Protein AF-A0A6P8ANG7-F1 (afdb_monomer_lite)

InterPro domains:
  IPR023296 Glycosyl hydrolase, five-bladed beta-propeller domain superfamily [SSF75005] (37-159)

Secondary structure (DSSP, 8-state):
-----PPP-------------------PPPPTTPPP------SS-TTT-S--SSS-EEEEEEE-HHHH-SS-SSS-EEEEEETTTTEEEESSSS--SB-S--TTT---S--EEEEEEEETTTTEEEEEEESSTTEEEEEEESSSSS-EEEEEEEEGGGG-TT----TT------SS--

Organism: Pyricularia grisea (NCBI:txid148305)

Sequence (178 aa):
MKIASTLFQPVRRLAVGLLVISNVKAQQSSPARWPSFSDQGIIIDKETATWNPTNEFIFPSIFHAGQHLTDPLGEWYLYYSLRTNAQVASSTPATPIVRNDWVPHYNVSHVSSPDAIWNSEAGAVFLYFHGENSHARLASSPDALAFEYGGKAVDNAMGGANVTETSYARVFPHPERG

Structure (mmCIF, N/CA/C/O backbone):
data_AF-A0A6P8ANG7-F1
#
_entry.id   AF-A0A6P8ANG7-F1
#
loop_
_atom_site.group_PDB
_atom_site.id
_atom_site.type_symbol
_atom_site.label_atom_id
_atom_site.label_alt_id
_atom_site.label_comp_id
_atom_site.label_asym_id
_atom_site.label_entity_id
_atom_site.label_seq_id
_atom_site.pdbx_PDB_ins_code
_atom_site.Cartn_x
_atom_site.Cartn_y
_atom_site.Cartn_z
_atom_site.occupancy
_atom_site.B_iso_or_equiv
_atom_site.auth_seq_id
_atom_site.auth_comp_id
_atom_site.auth_asym_id
_atom_site.auth_atom_id
_atom_site.pdbx_PDB_model_num
ATOM 1 N N . MET A 1 1 ? 1.201 87.563 -31.226 1.00 42.53 1 MET A N 1
ATOM 2 C CA . MET A 1 1 ? 0.580 88.457 -30.226 1.00 42.53 1 MET A CA 1
ATOM 3 C C . MET A 1 1 ? -0.922 88.536 -30.474 1.00 42.53 1 MET A C 1
ATOM 5 O O . MET A 1 1 ? -1.357 89.293 -31.327 1.00 42.53 1 MET A O 1
ATOM 9 N N . LYS A 1 2 ? -1.704 87.716 -29.768 1.00 37.38 2 LYS A N 1
ATOM 10 C CA . LYS A 1 2 ? -3.068 88.028 -29.318 1.00 37.38 2 LYS A CA 1
ATOM 11 C C . LYS A 1 2 ? -3.451 86.986 -28.273 1.00 37.38 2 LYS A C 1
ATOM 13 O O . LYS A 1 2 ? -3.163 85.806 -28.426 1.00 37.38 2 LYS A O 1
ATOM 18 N N . ILE A 1 3 ? -3.965 87.502 -27.173 1.00 32.84 3 ILE A N 1
ATOM 19 C CA . ILE A 1 3 ? -4.079 86.883 -25.861 1.00 32.84 3 ILE A CA 1
ATOM 20 C C . ILE A 1 3 ? -5.572 86.706 -25.577 1.00 32.84 3 ILE A C 1
ATOM 22 O O . ILE A 1 3 ? -6.346 87.588 -25.938 1.00 32.84 3 ILE A O 1
ATOM 26 N N . ALA A 1 4 ? -5.896 85.624 -24.866 1.00 38.03 4 ALA A N 1
ATOM 27 C CA . ALA A 1 4 ? -7.049 85.435 -23.981 1.00 38.03 4 ALA A CA 1
ATOM 28 C C . ALA A 1 4 ? -8.473 85.448 -24.584 1.00 38.03 4 ALA A C 1
ATOM 30 O O . ALA A 1 4 ? -8.934 86.416 -25.175 1.00 38.03 4 ALA A O 1
ATOM 31 N N . SER A 1 5 ? -9.274 84.433 -24.258 1.00 39.44 5 SER A N 1
ATOM 32 C CA . SER A 1 5 ? -10.173 84.526 -23.096 1.00 39.44 5 SER A CA 1
ATOM 33 C C . SER A 1 5 ? -11.001 83.251 -22.913 1.00 39.44 5 SER A C 1
ATOM 35 O O . SER A 1 5 ? -11.212 82.453 -23.822 1.00 39.44 5 SER A O 1
ATOM 37 N N . THR A 1 6 ? -11.362 83.054 -21.657 1.00 40.22 6 THR A N 1
ATOM 38 C CA . THR A 1 6 ? -11.851 81.866 -20.966 1.00 40.22 6 THR A CA 1
ATOM 39 C C . THR A 1 6 ? -13.340 81.609 -21.223 1.00 40.22 6 THR A C 1
ATOM 41 O O . THR A 1 6 ? -14.157 82.512 -21.075 1.00 40.22 6 THR A O 1
ATOM 44 N N . LEU A 1 7 ? -13.709 80.359 -21.521 1.00 41.44 7 LEU A N 1
ATOM 45 C CA . LEU A 1 7 ? -15.094 79.874 -21.531 1.00 41.44 7 LEU A CA 1
ATOM 46 C C . LEU A 1 7 ? -15.391 79.140 -20.214 1.00 41.44 7 LEU A C 1
ATOM 48 O O . LEU A 1 7 ? -14.780 78.117 -19.914 1.00 41.44 7 LEU A O 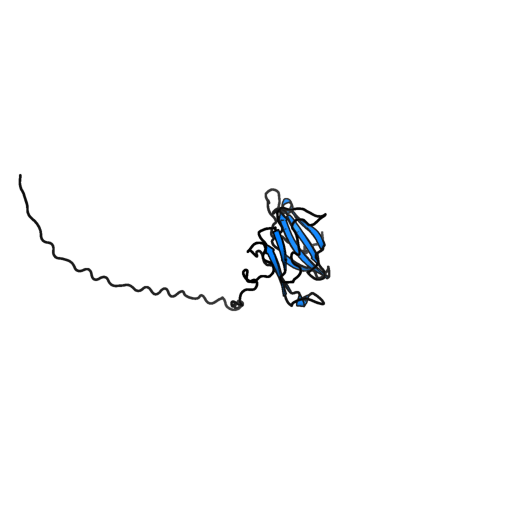1
ATOM 52 N N . PHE A 1 8 ? -16.342 79.665 -19.439 1.00 39.50 8 PHE A N 1
ATOM 53 C CA . PHE A 1 8 ? -16.980 78.960 -18.324 1.00 39.50 8 PHE A CA 1
ATOM 54 C C . PHE A 1 8 ? -17.836 77.804 -18.872 1.00 39.50 8 PHE A C 1
ATOM 56 O O . PHE A 1 8 ? -18.690 78.027 -19.728 1.00 39.50 8 PHE A O 1
ATOM 63 N N . GLN A 1 9 ? -17.649 76.584 -18.359 1.00 38.19 9 GLN A N 1
ATOM 64 C CA . GLN A 1 9 ? -18.569 75.462 -18.586 1.00 38.19 9 GLN A CA 1
ATOM 65 C C . GLN A 1 9 ? -19.395 75.164 -17.324 1.00 38.19 9 GLN A C 1
ATOM 67 O O . GLN A 1 9 ? -18.859 75.246 -16.217 1.00 38.19 9 GLN A O 1
ATOM 72 N N . PRO A 1 10 ? -20.683 74.789 -17.453 1.00 43.09 10 PRO A N 1
ATOM 73 C CA . PRO A 1 10 ? -21.505 74.397 -16.316 1.00 43.09 10 PRO A CA 1
ATOM 74 C C . PRO A 1 10 ? -21.199 72.956 -15.880 1.00 43.09 10 PRO A C 1
ATOM 76 O O . PRO A 1 10 ? -21.042 72.049 -16.697 1.00 43.09 10 PRO A O 1
ATOM 79 N N . VAL A 1 11 ? -21.149 72.739 -14.566 1.00 45.56 11 VAL A N 1
ATOM 80 C CA . VAL A 1 11 ? -20.903 71.434 -13.939 1.00 45.56 11 VAL A CA 1
ATOM 81 C C . VAL A 1 11 ? -22.105 70.507 -14.171 1.00 45.56 11 VAL A C 1
ATOM 83 O O . VAL A 1 11 ? -23.183 70.729 -13.621 1.00 45.56 11 VAL A O 1
ATOM 86 N N . ARG A 1 12 ? -21.929 69.435 -14.955 1.00 45.50 12 ARG A N 1
ATOM 87 C CA . ARG A 1 12 ? -22.877 68.308 -15.005 1.00 45.50 12 ARG A CA 1
ATOM 88 C C . ARG A 1 12 ? -22.674 67.430 -13.769 1.00 45.50 12 ARG A C 1
ATOM 90 O O . ARG A 1 12 ? -21.626 66.812 -13.615 1.00 45.50 12 ARG A O 1
ATOM 97 N N . ARG A 1 13 ? -23.682 67.349 -12.898 1.00 45.22 13 ARG A N 1
ATOM 98 C CA . ARG A 1 13 ? -23.720 66.360 -11.810 1.00 45.22 13 ARG A CA 1
ATOM 99 C C . ARG A 1 13 ? -24.029 64.981 -12.399 1.00 45.22 13 ARG A C 1
ATOM 101 O O . ARG A 1 13 ? -25.095 64.788 -12.975 1.00 45.22 13 ARG A O 1
ATOM 108 N N . LEU A 1 14 ? -23.096 64.042 -12.257 1.00 47.47 14 LEU A N 1
ATOM 109 C CA . LEU A 1 14 ? -23.302 62.625 -12.558 1.00 47.47 14 LEU A CA 1
ATOM 110 C C . LEU A 1 14 ? -23.969 61.966 -11.340 1.00 47.47 14 LEU A C 1
ATOM 112 O O . LEU A 1 14 ? -23.401 61.977 -10.250 1.00 47.47 14 LEU A O 1
ATOM 116 N N . ALA A 1 15 ? -25.166 61.407 -11.507 1.00 50.59 15 ALA A N 1
ATOM 117 C CA . ALA A 1 15 ? -25.753 60.514 -10.513 1.00 50.59 15 ALA A CA 1
ATOM 118 C C . ALA A 1 15 ? -25.172 59.111 -10.730 1.00 50.59 15 ALA A C 1
ATOM 120 O O . ALA A 1 15 ? -25.404 58.496 -1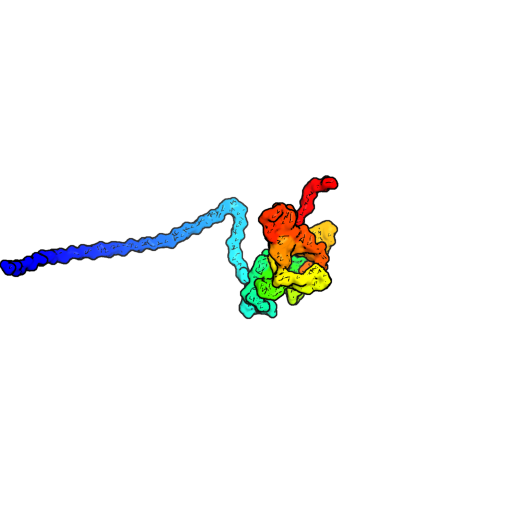1.769 1.00 50.59 15 ALA A O 1
ATOM 121 N N . VAL A 1 16 ? -24.390 58.618 -9.769 1.00 51.72 16 VAL A N 1
ATOM 122 C CA . VAL A 1 16 ? -23.909 57.232 -9.758 1.00 51.72 16 VAL A CA 1
ATOM 123 C C . VAL A 1 16 ? -24.984 56.378 -9.090 1.00 51.72 16 VAL A C 1
ATOM 125 O O . VAL A 1 16 ? -25.193 56.472 -7.884 1.00 51.72 16 VAL A O 1
ATOM 128 N N . GLY A 1 17 ? -25.696 55.574 -9.879 1.00 50.53 17 GLY A N 1
ATOM 129 C CA . GLY A 1 17 ? -26.550 54.509 -9.358 1.00 50.53 17 GLY A CA 1
ATOM 130 C C . GLY A 1 17 ? -25.689 53.315 -8.952 1.00 50.53 17 GLY A C 1
ATOM 131 O O . GLY A 1 17 ? -24.973 52.762 -9.784 1.00 50.53 17 GLY A O 1
ATOM 132 N N . LEU A 1 18 ? -25.737 52.933 -7.676 1.00 53.62 18 LEU A N 1
ATOM 133 C CA . LEU A 1 18 ? -25.050 51.754 -7.156 1.00 53.62 18 LEU A CA 1
ATOM 134 C C . LEU A 1 18 ? -25.838 50.495 -7.554 1.00 53.62 18 LEU A C 1
ATOM 136 O O . LEU A 1 18 ? -26.927 50.252 -7.038 1.00 53.62 18 LEU A O 1
ATOM 140 N N . LEU A 1 19 ? -25.298 49.702 -8.481 1.00 51.84 19 LEU A N 1
ATOM 141 C CA . LEU A 1 19 ? -25.834 48.386 -8.828 1.00 51.84 19 LEU A CA 1
ATOM 142 C C . LEU A 1 19 ? -25.311 47.358 -7.814 1.00 51.84 19 LEU A C 1
ATOM 144 O O . LEU A 1 19 ? -24.132 47.008 -7.833 1.00 51.84 19 LEU A O 1
ATOM 148 N N . VAL A 1 20 ? -26.179 46.875 -6.925 1.00 57.34 20 VAL A N 1
ATOM 149 C CA . VAL A 1 20 ? -25.865 45.752 -6.032 1.00 57.34 20 VAL A CA 1
ATOM 150 C C . VAL A 1 20 ? -26.173 44.458 -6.780 1.00 57.34 20 VAL A C 1
ATOM 152 O O . VAL A 1 20 ? -27.334 44.109 -6.973 1.00 57.34 20 VAL A O 1
ATOM 155 N N . ILE A 1 21 ? -25.132 43.758 -7.224 1.00 59.78 21 ILE A N 1
ATOM 156 C CA . ILE A 1 21 ? -25.255 42.433 -7.839 1.00 59.78 21 ILE A CA 1
ATOM 157 C C . ILE A 1 21 ? -25.129 41.400 -6.715 1.00 59.78 21 ILE A C 1
ATOM 159 O O . ILE A 1 21 ? -24.042 41.183 -6.180 1.00 59.78 21 ILE A O 1
ATOM 163 N N . SER A 1 22 ? -26.237 40.778 -6.319 1.00 60.97 22 SER A N 1
ATOM 164 C CA . SER A 1 22 ? -26.224 39.645 -5.395 1.00 60.97 22 SER A CA 1
ATOM 165 C C . SER A 1 22 ? -25.806 38.375 -6.143 1.00 60.97 22 SER A C 1
ATOM 167 O O . SER A 1 22 ? -26.545 37.839 -6.964 1.00 60.97 22 SER A O 1
ATOM 169 N N . ASN A 1 23 ? -24.605 37.872 -5.849 1.00 57.81 23 ASN A N 1
ATOM 170 C CA . ASN A 1 23 ? -24.134 36.574 -6.336 1.00 57.81 23 ASN A CA 1
ATOM 171 C C . ASN A 1 23 ? -24.842 35.436 -5.584 1.00 57.81 23 ASN A C 1
ATOM 173 O O . ASN A 1 23 ? -24.304 34.886 -4.623 1.00 57.81 23 ASN A O 1
ATOM 177 N N . VAL A 1 24 ? -26.049 35.067 -6.012 1.00 58.44 24 VAL A N 1
ATOM 178 C CA . VAL A 1 24 ? -26.689 33.826 -5.557 1.00 58.44 24 VAL A CA 1
ATOM 179 C C . VAL A 1 24 ? -26.073 32.672 -6.348 1.00 58.44 24 VAL A C 1
ATOM 181 O O . VAL A 1 24 ? -26.375 32.487 -7.526 1.00 58.44 24 VAL A O 1
ATOM 184 N N . LYS A 1 25 ? -25.179 31.895 -5.724 1.00 60.78 25 LYS A N 1
ATOM 185 C CA . LYS A 1 25 ? -24.739 30.618 -6.301 1.00 60.78 25 LYS A CA 1
ATOM 186 C C . LYS A 1 25 ? -25.930 29.661 -6.292 1.00 60.78 25 LYS A C 1
ATOM 188 O O . LYS A 1 25 ? -26.404 29.279 -5.226 1.00 60.78 25 LYS A O 1
ATOM 193 N N . ALA A 1 26 ? -26.417 29.282 -7.469 1.00 61.69 26 ALA A N 1
ATOM 194 C CA . ALA A 1 26 ? -27.393 28.211 -7.591 1.00 61.69 26 ALA A CA 1
ATOM 195 C C . ALA A 1 26 ? -26.728 26.888 -7.177 1.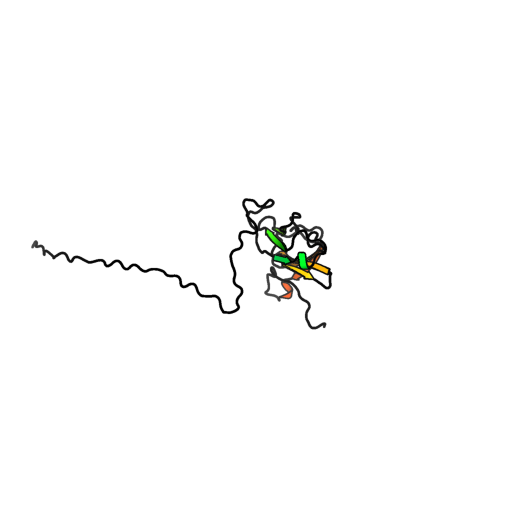00 61.69 26 ALA A C 1
ATOM 197 O O . ALA A 1 26 ? -25.799 26.421 -7.836 1.00 61.69 26 ALA A O 1
ATOM 198 N N . GLN A 1 27 ? -27.189 26.298 -6.075 1.00 62.78 27 GLN A N 1
ATOM 199 C CA . GLN A 1 27 ? -26.823 24.940 -5.686 1.00 62.78 27 GLN A CA 1
ATOM 200 C C . GLN A 1 27 ? -27.510 23.987 -6.673 1.00 62.78 27 GLN A C 1
ATOM 202 O O . GLN A 1 27 ? -28.729 23.821 -6.625 1.00 62.78 27 GLN A O 1
ATOM 207 N N . GLN A 1 28 ? -26.762 23.398 -7.609 1.00 69.88 28 GLN A N 1
ATOM 208 C CA . GLN A 1 28 ? -27.312 22.331 -8.446 1.00 69.88 28 GLN A CA 1
ATOM 209 C C . GLN A 1 28 ? -27.662 21.138 -7.554 1.00 69.88 28 GLN A C 1
ATOM 211 O O . GLN A 1 28 ? -26.821 20.640 -6.807 1.00 69.88 28 GLN A O 1
ATOM 216 N N . SER A 1 29 ? -28.911 20.685 -7.626 1.00 73.06 29 SER A N 1
ATOM 217 C CA . SER A 1 29 ? -29.331 19.434 -7.003 1.00 73.06 29 SER A CA 1
ATOM 218 C C . SER A 1 29 ? -28.612 18.266 -7.674 1.00 73.06 29 SER A C 1
ATOM 220 O O . SER A 1 29 ? -28.602 18.186 -8.907 1.00 73.06 29 SER A O 1
ATOM 222 N N . SER A 1 30 ? -28.056 17.347 -6.883 1.00 78.50 30 SER A N 1
ATOM 223 C CA . SER A 1 30 ? -27.512 16.095 -7.412 1.00 78.50 30 SER A CA 1
ATOM 224 C C . SER A 1 30 ? -28.571 15.346 -8.238 1.00 78.50 30 SER A C 1
ATOM 226 O O . SER A 1 30 ? -29.765 15.441 -7.929 1.00 78.50 30 SER A O 1
ATOM 228 N N . PRO A 1 31 ? -28.175 14.602 -9.287 1.00 85.44 31 PRO A N 1
ATOM 229 C CA . PRO A 1 31 ? -29.120 13.828 -10.080 1.00 85.44 31 PRO A CA 1
ATOM 230 C C . PRO A 1 31 ? -29.914 12.841 -9.213 1.00 85.44 31 PRO A C 1
ATOM 232 O O . PRO A 1 31 ? -29.413 12.313 -8.219 1.00 85.44 31 PRO A O 1
ATOM 235 N N . ALA A 1 32 ? -31.160 12.561 -9.603 1.00 83.62 32 ALA A N 1
ATOM 236 C CA . ALA A 1 32 ? -31.995 11.602 -8.887 1.00 83.62 32 ALA A CA 1
ATOM 237 C C . ALA A 1 32 ? -31.288 10.234 -8.777 1.00 83.62 32 ALA A C 1
ATOM 239 O O . ALA A 1 32 ? -30.741 9.736 -9.760 1.00 83.62 32 ALA A O 1
ATOM 240 N N . ARG A 1 33 ? -31.354 9.614 -7.588 1.00 85.62 33 ARG A N 1
ATOM 241 C CA . ARG A 1 33 ? -30.713 8.328 -7.221 1.00 85.62 33 ARG A CA 1
ATOM 242 C C . ARG A 1 33 ? -29.193 8.357 -7.042 1.00 85.62 33 ARG A C 1
ATOM 244 O O . ARG A 1 33 ? -28.605 7.297 -6.845 1.00 85.62 33 ARG A O 1
ATOM 251 N N . TRP A 1 34 ? -28.552 9.521 -7.088 1.00 87.81 34 TRP A N 1
ATOM 252 C CA . TRP A 1 34 ? -27.165 9.610 -6.640 1.00 87.81 34 TRP A CA 1
ATOM 253 C C . TRP A 1 34 ? -27.097 9.501 -5.113 1.00 87.81 34 TRP A C 1
ATOM 255 O O . TRP A 1 34 ? -28.006 9.990 -4.435 1.00 87.81 34 TRP A O 1
ATOM 265 N N . PRO A 1 35 ? -26.047 8.871 -4.562 1.00 87.75 35 PRO A N 1
ATOM 266 C CA . PRO A 1 35 ? -25.819 8.891 -3.128 1.00 87.75 35 PRO A CA 1
ATOM 267 C C . PRO A 1 35 ? -25.657 10.335 -2.643 1.00 87.75 35 PRO A C 1
ATOM 269 O O . PRO A 1 35 ? -25.003 11.162 -3.284 1.00 87.75 35 PRO A O 1
ATOM 272 N N . SER A 1 36 ? -26.279 10.634 -1.506 1.00 85.88 36 SER A N 1
ATOM 273 C CA . SER A 1 36 ? -26.065 11.891 -0.798 1.00 85.88 36 SER A CA 1
ATOM 274 C C . SER A 1 36 ? -24.776 11.785 0.001 1.00 85.88 36 SER A C 1
ATOM 276 O O . SER A 1 36 ? -24.612 10.856 0.788 1.00 85.88 36 SER A O 1
ATOM 278 N N . PHE A 1 37 ? -23.882 12.749 -0.184 1.00 87.50 37 PHE A N 1
ATOM 279 C CA . PHE A 1 37 ? -22.651 12.852 0.587 1.00 87.50 37 PHE A CA 1
ATOM 280 C C . PHE A 1 37 ? -22.770 13.995 1.587 1.00 87.50 37 PHE A C 1
ATOM 282 O O . PHE A 1 37 ? -23.274 15.072 1.264 1.00 87.50 37 PHE A O 1
ATOM 289 N N . SER A 1 38 ? -22.267 13.762 2.790 1.00 88.81 38 SER A N 1
ATOM 290 C CA . SER A 1 38 ? -22.073 14.778 3.816 1.00 88.81 38 SER A CA 1
ATOM 291 C C . SER A 1 38 ? -20.659 14.663 4.352 1.00 88.81 38 SER A C 1
ATOM 293 O O . SER A 1 38 ? -20.121 13.560 4.441 1.00 88.81 38 SER A O 1
ATOM 295 N N . ASP A 1 39 ? -20.066 15.793 4.726 1.00 92.19 39 ASP A N 1
ATOM 296 C CA . ASP A 1 39 ? -18.805 15.779 5.457 1.00 92.19 39 ASP A CA 1
ATOM 297 C C . ASP A 1 39 ? -18.988 15.012 6.774 1.00 92.19 39 ASP A C 1
ATOM 299 O O . ASP A 1 39 ? -19.994 15.186 7.465 1.00 92.19 39 ASP A O 1
ATOM 303 N N . GLN A 1 40 ? -18.062 14.105 7.071 1.00 92.56 40 GLN A N 1
ATOM 304 C CA . GLN A 1 40 ? -18.046 13.308 8.302 1.00 92.56 40 GLN A CA 1
ATOM 305 C C . GLN A 1 40 ? -16.859 13.674 9.202 1.00 92.56 40 GLN A C 1
ATOM 307 O O . GLN A 1 40 ? -16.749 13.142 10.304 1.00 92.56 40 GLN A O 1
ATOM 312 N N . GLY A 1 41 ? -16.000 14.599 8.764 1.00 91.31 41 GLY A N 1
ATOM 313 C CA . GLY A 1 41 ? -14.832 15.050 9.506 1.00 91.31 41 GLY A CA 1
ATOM 314 C C . GLY A 1 41 ? -13.509 14.483 8.993 1.00 91.31 41 GLY A C 1
ATOM 315 O O . GLY A 1 41 ? -13.410 13.861 7.935 1.00 91.31 41 GLY A O 1
ATOM 316 N N . ILE A 1 42 ? -12.458 14.753 9.765 1.00 89.06 42 ILE A N 1
ATOM 317 C CA . ILE A 1 42 ? -11.067 14.464 9.412 1.00 89.06 42 ILE A CA 1
ATOM 318 C C . ILE A 1 42 ? -10.688 13.071 9.923 1.00 89.06 42 ILE A C 1
ATOM 320 O O . ILE A 1 42 ? -10.782 12.805 11.117 1.00 89.06 42 ILE A O 1
ATOM 324 N N . ILE A 1 43 ? -10.219 12.197 9.026 1.00 85.56 43 ILE A N 1
ATOM 325 C CA . ILE A 1 43 ? -9.763 10.842 9.389 1.00 85.56 43 ILE A CA 1
ATOM 326 C C . ILE A 1 43 ? -8.343 10.866 9.973 1.00 85.56 43 ILE A C 1
ATOM 328 O O . ILE A 1 43 ? -8.050 10.141 10.918 1.00 85.56 43 ILE A O 1
ATOM 332 N N . ILE A 1 44 ? -7.460 11.701 9.417 1.00 86.50 44 ILE A N 1
ATOM 333 C CA . ILE A 1 44 ? -6.090 11.890 9.905 1.00 86.50 44 ILE A CA 1
ATOM 334 C C . ILE A 1 44 ? -5.862 13.380 10.128 1.00 86.50 44 ILE A C 1
ATOM 336 O O . ILE A 1 44 ? -5.730 14.148 9.173 1.00 86.50 44 ILE A O 1
ATOM 340 N N . ASP A 1 45 ? -5.806 13.777 11.393 1.00 89.25 45 ASP A N 1
ATOM 341 C CA . ASP A 1 45 ? -5.358 15.105 11.783 1.00 89.25 45 ASP A CA 1
ATOM 342 C C . ASP A 1 45 ? -3.827 15.112 11.884 1.00 89.25 45 ASP A C 1
ATOM 344 O O . ASP A 1 45 ? -3.226 14.378 12.667 1.00 89.25 45 ASP A O 1
ATOM 348 N N . LYS A 1 46 ? -3.182 15.941 11.060 1.00 88.19 46 LYS A N 1
ATOM 349 C CA . LYS A 1 46 ? -1.720 16.008 10.960 1.00 88.19 46 LYS A CA 1
ATOM 350 C C . LYS A 1 46 ? -1.059 16.526 12.236 1.00 88.19 46 LYS A C 1
ATOM 352 O O . LYS A 1 46 ? 0.099 16.187 12.474 1.00 88.19 46 LYS A O 1
ATOM 357 N N . GLU A 1 47 ? -1.761 17.352 13.012 1.00 88.88 47 GLU A N 1
ATOM 358 C CA . GLU A 1 47 ? -1.223 17.966 14.231 1.00 88.88 47 GLU A CA 1
ATOM 359 C C . GLU A 1 47 ? -1.202 16.980 15.401 1.00 88.88 47 GLU A C 1
ATOM 361 O O . GLU A 1 47 ? -0.338 17.065 16.273 1.00 88.88 47 GLU A O 1
ATOM 366 N N . THR A 1 48 ? -2.132 16.023 15.400 1.00 88.69 48 THR A N 1
ATOM 367 C CA . THR A 1 48 ? -2.330 15.064 16.495 1.00 88.69 48 THR A CA 1
ATOM 368 C C . THR A 1 48 ? -1.984 13.621 16.120 1.00 88.69 48 THR A C 1
ATOM 370 O O . THR A 1 48 ? -1.965 12.750 16.992 1.00 88.69 48 THR A O 1
ATOM 373 N N . ALA A 1 49 ? -1.661 13.349 14.851 1.00 85.75 49 ALA A N 1
ATOM 374 C CA . ALA A 1 49 ? -1.232 12.035 14.388 1.00 85.75 49 ALA A CA 1
ATOM 375 C C . ALA A 1 49 ? 0.007 11.542 15.154 1.00 85.75 49 ALA A C 1
ATOM 377 O O . ALA A 1 49 ? 1.068 12.165 15.138 1.00 85.75 49 ALA A O 1
ATOM 378 N N . THR A 1 50 ? -0.114 10.364 15.770 1.00 82.19 50 THR A N 1
ATOM 379 C CA . THR A 1 50 ? 0.957 9.717 16.549 1.00 82.19 50 THR A CA 1
ATOM 380 C C . THR A 1 50 ? 2.183 9.364 15.708 1.00 82.19 50 THR A C 1
ATOM 382 O O . THR A 1 50 ? 3.290 9.275 16.236 1.00 82.19 50 THR A O 1
ATOM 385 N N . TRP A 1 51 ? 2.001 9.189 14.397 1.00 81.81 51 TRP A N 1
ATOM 386 C CA . TRP A 1 51 ? 3.068 8.914 13.446 1.00 81.81 51 TRP A CA 1
ATOM 387 C C . TRP A 1 51 ? 2.893 9.759 12.176 1.00 81.81 51 TRP A C 1
ATOM 389 O O . TRP A 1 51 ? 2.066 9.461 11.314 1.00 81.81 51 TRP A O 1
ATOM 399 N N . ASN A 1 52 ? 3.676 10.839 12.075 1.00 85.94 52 ASN A N 1
ATOM 400 C CA . ASN A 1 52 ? 3.633 11.803 10.970 1.00 85.94 52 ASN A CA 1
ATOM 401 C C . ASN A 1 52 ? 5.045 12.280 10.552 1.00 85.94 52 ASN A C 1
ATOM 403 O O . ASN A 1 52 ? 5.394 13.448 10.730 1.00 85.94 52 ASN A O 1
ATOM 407 N N . PRO A 1 53 ? 5.904 11.398 10.013 1.00 85.62 53 PRO A N 1
ATOM 408 C CA . PRO A 1 53 ? 7.291 11.756 9.709 1.00 85.62 53 PRO A CA 1
ATOM 409 C C . PRO A 1 53 ? 7.457 12.694 8.497 1.00 85.62 53 PRO A C 1
ATOM 411 O O . PRO A 1 53 ? 8.565 13.161 8.245 1.00 85.62 53 PRO A O 1
ATOM 414 N N . THR A 1 54 ? 6.397 12.964 7.727 1.00 85.44 54 THR A N 1
ATOM 415 C CA . THR A 1 54 ? 6.471 13.697 6.442 1.00 85.44 54 THR A CA 1
ATOM 416 C C . THR A 1 54 ? 5.555 14.903 6.348 1.00 85.44 54 THR A C 1
ATOM 418 O O . THR A 1 54 ? 5.647 15.668 5.389 1.00 85.44 54 THR A O 1
ATOM 421 N N . ASN A 1 55 ? 4.647 15.061 7.310 1.00 88.56 55 ASN A N 1
ATOM 422 C CA . ASN A 1 55 ? 3.543 16.010 7.260 1.00 88.56 55 ASN A CA 1
ATOM 423 C C . ASN A 1 55 ? 2.580 15.819 6.071 1.00 88.56 55 ASN A C 1
ATOM 425 O O . ASN A 1 55 ? 1.836 16.734 5.684 1.00 88.56 55 ASN A O 1
ATOM 429 N N . GLU A 1 56 ? 2.571 14.629 5.468 1.00 87.44 56 GLU A N 1
ATOM 430 C CA . GLU A 1 56 ? 1.819 14.382 4.248 1.00 87.44 56 GLU A CA 1
ATOM 431 C C . GLU A 1 56 ? 1.380 12.932 4.065 1.00 87.44 56 GLU A C 1
ATOM 433 O O . GLU A 1 56 ? 2.208 12.028 3.991 1.00 87.44 56 GLU A O 1
ATOM 438 N N . PHE A 1 57 ? 0.070 12.771 3.886 1.00 89.56 57 PHE A N 1
ATOM 439 C CA . PHE A 1 57 ? -0.653 11.516 3.742 1.00 89.56 57 PHE A CA 1
ATOM 440 C C . PHE A 1 57 ? -1.329 11.536 2.371 1.00 89.56 57 PHE A C 1
ATOM 442 O O . PHE A 1 57 ? -2.163 12.407 2.116 1.00 89.56 57 PHE A O 1
ATOM 449 N N . ILE A 1 58 ? -0.940 10.635 1.473 1.00 90.25 58 ILE A N 1
ATOM 450 C CA . ILE A 1 58 ? -1.391 10.639 0.074 1.00 90.25 58 ILE A CA 1
ATOM 451 C C . ILE A 1 58 ? -1.818 9.253 -0.386 1.00 90.25 58 ILE A C 1
ATOM 453 O O . ILE A 1 58 ? -1.425 8.244 0.196 1.00 90.25 58 ILE A O 1
ATOM 457 N N . PHE A 1 59 ? -2.606 9.233 -1.461 1.00 92.19 59 PHE A N 1
ATOM 458 C CA . PHE A 1 59 ? -3.089 8.025 -2.133 1.00 92.19 59 PHE A CA 1
ATOM 459 C C . PHE A 1 59 ? -3.722 7.016 -1.161 1.00 92.19 59 PHE A C 1
ATOM 461 O O . PHE A 1 59 ? -3.170 5.936 -0.947 1.00 92.19 59 PHE A O 1
ATOM 468 N N . PRO A 1 60 ? -4.841 7.389 -0.514 1.00 92.94 60 PRO A N 1
ATOM 469 C CA . PRO A 1 60 ? -5.515 6.506 0.420 1.00 92.94 60 PRO A CA 1
ATOM 470 C C . PRO A 1 60 ? -6.168 5.317 -0.294 1.00 92.94 60 PRO A C 1
ATOM 472 O O . PRO A 1 60 ? -6.774 5.478 -1.352 1.00 92.94 60 PRO A O 1
ATOM 475 N N . SER A 1 61 ? -6.131 4.156 0.352 1.00 94.75 61 SER A N 1
ATOM 476 C CA . SER A 1 61 ? -6.907 2.964 0.018 1.00 94.75 61 SER A CA 1
ATOM 477 C C . SER A 1 61 ? -7.637 2.470 1.259 1.00 94.75 61 SER A C 1
ATOM 479 O O . SER A 1 61 ? -7.040 2.329 2.324 1.00 94.75 61 SER A O 1
ATOM 481 N N . ILE A 1 62 ? -8.929 2.185 1.123 1.00 94.38 62 ILE A N 1
ATOM 482 C CA . ILE A 1 62 ? -9.790 1.732 2.220 1.00 94.38 62 ILE A CA 1
ATOM 483 C C . ILE A 1 62 ? -10.061 0.239 2.0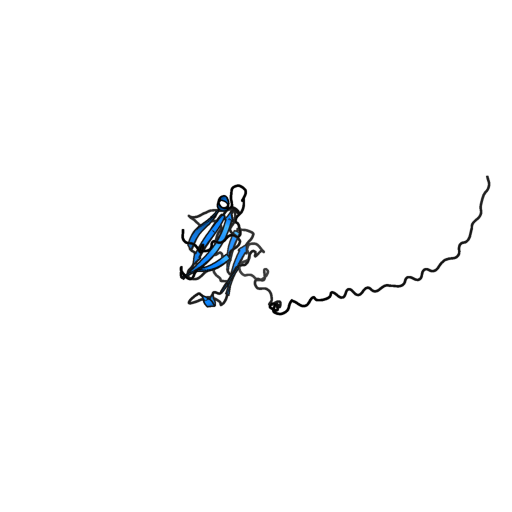53 1.00 94.38 62 ILE A C 1
ATOM 485 O O . ILE A 1 62 ? -10.417 -0.206 0.966 1.00 94.38 62 ILE A O 1
ATOM 489 N N . PHE A 1 63 ? -9.941 -0.519 3.140 1.00 95.94 63 PHE A N 1
ATOM 490 C CA . PHE A 1 63 ? -10.200 -1.954 3.179 1.00 95.94 63 PHE A CA 1
ATOM 491 C C . PHE A 1 63 ? -11.237 -2.306 4.253 1.00 95.94 63 PHE A C 1
ATOM 493 O O . PHE A 1 63 ? -11.124 -1.865 5.398 1.00 95.94 63 PHE A O 1
ATOM 500 N N . HIS A 1 64 ? -12.241 -3.114 3.893 1.00 96.50 64 HIS A N 1
ATOM 501 C CA . HIS A 1 64 ? -13.297 -3.570 4.806 1.00 96.50 64 HIS A CA 1
ATOM 502 C C . HIS A 1 64 ? -12.826 -4.769 5.637 1.00 96.50 64 HIS A C 1
ATOM 504 O O . HIS A 1 64 ? -13.142 -5.919 5.338 1.00 96.50 64 HIS A O 1
ATOM 510 N N . ALA A 1 65 ? -12.047 -4.500 6.680 1.00 95.81 65 ALA A N 1
ATOM 511 C CA . ALA A 1 65 ? -11.465 -5.529 7.535 1.00 95.81 65 ALA A CA 1
ATOM 512 C C . ALA A 1 65 ? -12.531 -6.390 8.237 1.00 95.81 65 ALA A C 1
ATOM 514 O O . ALA A 1 65 ? -12.428 -7.615 8.205 1.00 95.81 65 ALA A O 1
ATOM 515 N N . GLY A 1 66 ? -13.589 -5.765 8.769 1.00 96.88 66 GLY A N 1
ATOM 516 C CA . GLY A 1 66 ? -14.717 -6.430 9.440 1.00 96.88 66 GLY A CA 1
ATOM 517 C C . GLY A 1 66 ? -15.445 -7.479 8.597 1.00 96.88 66 GLY A C 1
ATOM 518 O O . GLY A 1 66 ? -15.957 -8.464 9.123 1.00 96.88 66 GLY A O 1
ATOM 519 N N . GLN A 1 67 ? -15.461 -7.301 7.275 1.00 97.62 67 GLN A N 1
ATOM 520 C CA . GLN A 1 67 ? -16.117 -8.231 6.358 1.00 97.62 67 GLN A CA 1
ATOM 521 C C . GLN A 1 67 ? -15.278 -9.483 6.067 1.00 97.62 67 GLN A C 1
ATOM 523 O O . GLN A 1 67 ? -15.830 -10.512 5.675 1.00 97.62 67 GLN A O 1
ATOM 528 N N . HIS A 1 68 ? -13.954 -9.393 6.191 1.00 96.88 68 HIS A N 1
ATOM 529 C CA . HIS A 1 68 ? -13.039 -10.376 5.610 1.00 96.88 68 HIS A CA 1
ATOM 530 C C . HIS A 1 68 ? -12.125 -11.064 6.623 1.00 96.88 68 HIS A C 1
ATOM 532 O O . HIS A 1 68 ? -11.772 -12.223 6.417 1.00 96.88 68 HIS A O 1
ATOM 538 N N . LEU A 1 69 ? -11.732 -10.374 7.692 1.00 95.38 69 LEU A N 1
ATOM 539 C CA . LEU A 1 69 ? -10.787 -10.890 8.677 1.00 95.38 69 LEU A CA 1
ATOM 540 C C . LEU A 1 69 ? -11.523 -11.523 9.859 1.00 95.38 69 LEU A C 1
ATOM 542 O O . LEU A 1 69 ? -12.573 -11.045 10.279 1.00 95.38 69 LEU A O 1
ATOM 546 N N . THR A 1 70 ? -10.942 -12.578 10.428 1.00 92.56 70 THR A N 1
ATOM 547 C CA . THR A 1 70 ? -11.524 -13.289 11.579 1.00 92.56 70 THR A CA 1
ATOM 548 C C . THR A 1 70 ? -11.469 -12.474 12.875 1.00 92.56 70 THR A C 1
ATOM 550 O O . THR A 1 70 ? -12.379 -12.580 13.691 1.00 92.56 70 THR A O 1
ATOM 553 N N . ASP A 1 71 ? -10.412 -11.679 13.070 1.00 92.12 71 ASP A N 1
ATOM 554 C CA . ASP A 1 71 ? -10.189 -10.870 14.279 1.00 92.12 71 ASP A CA 1
ATOM 555 C C . ASP A 1 71 ? -9.596 -9.489 13.921 1.00 92.12 71 ASP A C 1
ATOM 557 O O . ASP A 1 71 ? -8.399 -9.243 14.095 1.00 92.12 71 ASP A O 1
ATOM 561 N N . PRO A 1 72 ? -10.387 -8.598 13.298 1.00 94.00 72 PRO A N 1
ATOM 562 C CA . PRO A 1 72 ? -9.905 -7.294 12.866 1.00 94.00 72 PRO A CA 1
ATOM 563 C C . PRO A 1 72 ? -9.775 -6.313 14.042 1.00 94.00 72 PRO A C 1
ATOM 565 O O . PRO A 1 72 ? -10.659 -6.202 14.887 1.00 94.00 72 PRO A O 1
ATOM 568 N N . LEU A 1 73 ? -8.717 -5.495 14.034 1.00 91.56 73 LEU A N 1
ATOM 569 C CA . LEU A 1 73 ? -8.488 -4.416 15.009 1.00 91.56 73 LEU A CA 1
ATOM 570 C C . LEU A 1 73 ? -9.491 -3.254 14.883 1.00 91.56 73 LEU A C 1
ATOM 572 O O . LEU A 1 73 ? -9.535 -2.367 15.734 1.00 91.56 73 LEU A O 1
ATOM 576 N N . GLY A 1 74 ? -10.268 -3.228 13.804 1.00 91.19 74 GLY A N 1
ATOM 577 C CA . GLY A 1 74 ? -11.290 -2.231 13.518 1.00 91.19 74 GLY A CA 1
ATOM 578 C C . GLY A 1 74 ? -12.082 -2.612 12.271 1.00 91.19 74 GLY A C 1
ATOM 579 O O . GLY A 1 74 ? -11.628 -3.419 11.468 1.00 91.19 74 GLY A O 1
ATOM 580 N N . GLU A 1 75 ? -13.261 -2.019 12.094 1.00 94.50 75 GLU A N 1
ATOM 581 C CA . GLU A 1 75 ? -14.156 -2.356 10.975 1.00 94.50 75 GLU A CA 1
ATOM 582 C C . GLU A 1 75 ? -13.523 -2.056 9.604 1.00 94.50 75 GLU A C 1
ATOM 584 O O . GLU A 1 75 ? -13.680 -2.819 8.651 1.00 94.50 75 GLU A O 1
ATOM 589 N N . TRP A 1 76 ? -12.766 -0.961 9.516 1.00 94.31 76 TRP A N 1
ATOM 590 C CA . TRP A 1 76 ? -12.136 -0.476 8.292 1.00 94.31 76 TRP A CA 1
ATOM 591 C C . TRP A 1 76 ? -10.670 -0.147 8.536 1.00 94.31 76 TRP A C 1
ATOM 593 O O . TRP A 1 76 ? -10.335 0.490 9.537 1.00 94.31 76 TRP A O 1
ATOM 603 N N . TYR A 1 77 ? -9.806 -0.521 7.595 1.00 93.81 77 TYR A N 1
ATOM 604 C CA . TYR A 1 77 ? -8.404 -0.108 7.572 1.00 93.81 77 TYR A CA 1
ATOM 605 C C . TYR A 1 77 ? -8.186 0.923 6.468 1.00 93.81 77 TYR A C 1
ATOM 607 O O . TYR A 1 77 ? -8.685 0.769 5.352 1.00 93.81 77 TYR A O 1
ATOM 615 N N . LEU A 1 78 ? -7.429 1.973 6.778 1.00 93.06 78 LEU A N 1
ATOM 616 C CA . LEU A 1 78 ? -6.992 2.975 5.813 1.00 93.06 78 LEU A CA 1
ATOM 617 C C . LEU A 1 78 ? -5.498 2.799 5.559 1.00 93.06 78 LEU A C 1
ATOM 619 O O . LEU A 1 78 ? -4.701 3.091 6.446 1.00 93.06 78 LEU A O 1
ATOM 623 N N . TYR A 1 79 ? -5.127 2.389 4.350 1.00 93.56 79 TYR A N 1
ATOM 624 C CA . TYR A 1 79 ? -3.748 2.399 3.873 1.00 93.56 79 TYR A CA 1
ATOM 625 C C . TYR A 1 79 ? -3.443 3.713 3.166 1.00 93.56 79 TYR A C 1
ATOM 627 O O . TYR A 1 79 ? -4.279 4.228 2.430 1.00 93.56 79 TYR A O 1
ATOM 635 N N . TYR A 1 80 ? -2.251 4.262 3.356 1.00 92.75 80 TYR A N 1
ATOM 636 C CA . TYR A 1 80 ? -1.829 5.497 2.694 1.00 92.75 80 TYR A CA 1
ATOM 637 C C . TYR A 1 80 ? -0.315 5.523 2.512 1.00 92.75 80 TYR A C 1
ATOM 639 O O . TYR A 1 80 ? 0.420 4.785 3.167 1.00 92.75 80 TYR A O 1
ATOM 647 N N . SER A 1 81 ? 0.155 6.392 1.623 1.00 92.06 81 SER A N 1
ATOM 648 C CA . SER A 1 81 ? 1.584 6.647 1.435 1.00 92.06 81 SER A CA 1
ATOM 649 C C . SER A 1 81 ? 2.011 7.914 2.152 1.00 92.06 81 SER A C 1
ATOM 651 O O . SER A 1 81 ? 1.226 8.853 2.311 1.00 92.06 81 SER A O 1
ATOM 653 N N . LEU A 1 82 ? 3.286 7.964 2.516 1.00 86.31 82 LEU A N 1
ATOM 654 C CA . LEU A 1 82 ? 3.938 9.175 2.993 1.00 86.31 82 LEU A CA 1
ATOM 655 C C . LEU A 1 82 ? 4.955 9.680 1.959 1.00 86.31 82 LEU A C 1
ATOM 657 O O . LEU A 1 82 ? 5.784 8.900 1.492 1.00 86.31 82 LEU A O 1
ATOM 661 N N . ARG A 1 83 ? 4.908 10.978 1.607 1.00 75.88 83 ARG A N 1
ATOM 662 C CA . ARG A 1 83 ? 5.750 11.558 0.532 1.00 75.88 83 ARG A CA 1
ATOM 663 C C . ARG A 1 83 ? 7.253 11.399 0.798 1.00 75.88 83 ARG A C 1
ATOM 665 O O . ARG A 1 83 ? 8.008 11.067 -0.108 1.00 75.88 83 ARG A O 1
ATOM 672 N N . THR A 1 84 ? 7.692 11.647 2.027 1.00 63.97 84 THR A N 1
ATOM 673 C CA . THR A 1 84 ? 9.103 11.583 2.444 1.00 63.97 84 THR A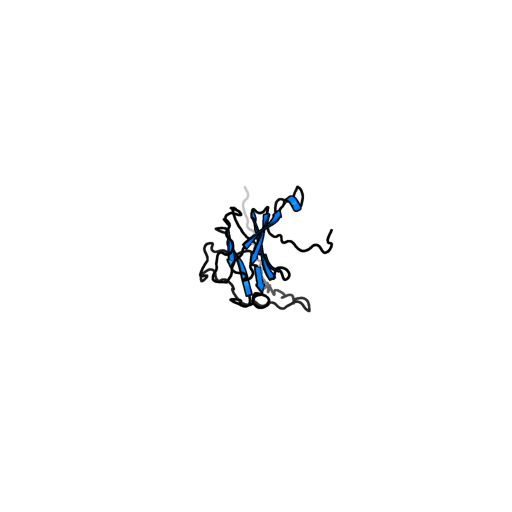 CA 1
ATOM 674 C C . THR A 1 84 ? 9.395 10.233 3.112 1.00 63.97 84 THR A C 1
ATOM 676 O O . THR A 1 84 ? 8.584 9.707 3.863 1.00 63.97 84 THR A O 1
ATOM 679 N N . ASN A 1 85 ? 10.537 9.611 2.834 1.00 59.16 85 ASN A N 1
ATOM 680 C CA . ASN A 1 85 ? 10.884 8.252 3.298 1.00 59.16 85 ASN A CA 1
ATOM 681 C C . ASN A 1 85 ? 10.053 7.116 2.684 1.00 59.16 85 ASN A C 1
ATOM 683 O O . ASN A 1 85 ? 10.394 5.965 2.909 1.00 59.16 85 ASN A O 1
ATOM 687 N N . ALA A 1 86 ? 9.005 7.437 1.919 1.00 64.12 86 ALA A N 1
ATOM 688 C CA . ALA A 1 86 ? 8.359 6.557 0.965 1.00 64.12 86 ALA A CA 1
ATOM 689 C C . ALA A 1 86 ? 7.960 5.179 1.500 1.00 64.12 86 ALA A C 1
ATOM 691 O O . ALA A 1 86 ? 8.612 4.165 1.265 1.00 64.12 86 ALA A O 1
ATOM 692 N N . GLN A 1 87 ? 6.871 5.170 2.253 1.00 76.19 87 GLN A N 1
ATOM 693 C CA . GLN A 1 87 ? 6.366 3.995 2.946 1.00 76.19 87 GLN A CA 1
ATOM 694 C C . GLN A 1 87 ? 4.858 3.919 2.767 1.00 76.19 87 GLN A C 1
ATOM 696 O O . GLN A 1 87 ? 4.193 4.958 2.705 1.00 76.19 87 GLN A O 1
ATOM 701 N N . VAL A 1 88 ? 4.327 2.698 2.758 1.00 73.75 88 VAL A N 1
ATOM 702 C CA . VAL A 1 88 ? 2.897 2.461 2.968 1.00 73.75 88 VAL A CA 1
ATOM 703 C C . VAL A 1 88 ? 2.661 2.250 4.457 1.00 73.75 88 VAL A C 1
ATOM 705 O O . VAL A 1 88 ? 3.357 1.472 5.113 1.00 73.75 88 VAL A O 1
ATOM 708 N N . ALA A 1 89 ? 1.663 2.940 4.982 1.00 75.88 89 ALA A N 1
ATOM 709 C CA . ALA A 1 89 ? 1.224 2.878 6.364 1.00 75.88 89 ALA A CA 1
ATOM 710 C C . ALA A 1 89 ? -0.270 2.555 6.443 1.00 75.88 89 ALA A C 1
ATOM 712 O O . ALA A 1 89 ? -0.953 2.541 5.423 1.00 75.88 89 ALA A O 1
ATOM 713 N N . SER A 1 90 ? -0.752 2.279 7.653 1.00 74.06 90 SER A N 1
ATOM 714 C CA . SER A 1 90 ? -2.137 1.947 7.981 1.00 74.06 90 SER A CA 1
ATOM 715 C C . SER A 1 90 ? -2.618 2.791 9.161 1.00 74.06 90 SER A C 1
ATOM 717 O O . SER A 1 90 ? -1.815 3.233 9.978 1.00 74.06 90 SER A O 1
ATOM 719 N N . SER A 1 91 ? -3.930 2.970 9.298 1.00 71.38 91 SER A N 1
ATOM 720 C CA . SER A 1 91 ? -4.565 3.534 10.497 1.00 71.38 91 SER A CA 1
ATOM 721 C C . SER A 1 91 ? -4.422 2.661 11.756 1.00 71.38 91 SER A C 1
ATOM 723 O O . SER A 1 91 ? -4.808 3.083 12.843 1.00 71.38 91 SER A O 1
ATOM 725 N N . THR A 1 92 ? -3.886 1.445 11.633 1.00 70.50 92 THR A N 1
ATOM 726 C CA . THR A 1 92 ? -3.572 0.554 12.762 1.00 70.50 92 THR A CA 1
ATOM 727 C C . THR A 1 92 ? -2.176 0.838 13.346 1.00 70.50 92 THR A C 1
ATOM 729 O O . THR A 1 92 ? -1.327 1.367 12.632 1.00 70.50 92 THR A O 1
ATOM 732 N N . PRO A 1 93 ? -1.860 0.418 14.587 1.00 65.81 93 PRO A N 1
ATOM 733 C CA . PRO A 1 93 ? -0.581 0.734 15.243 1.00 65.81 93 PRO A CA 1
ATOM 734 C C . PRO A 1 93 ? 0.697 0.235 14.536 1.00 65.81 93 PRO A C 1
ATOM 736 O O . PRO A 1 93 ? 1.790 0.687 14.866 1.00 65.81 93 PRO A O 1
ATOM 739 N N . ALA A 1 94 ? 0.592 -0.698 13.587 1.00 66.88 94 ALA A N 1
ATOM 740 C CA . ALA A 1 94 ? 1.726 -1.360 12.941 1.00 66.88 94 ALA A CA 1
ATOM 741 C C . ALA A 1 94 ? 2.273 -0.593 11.715 1.00 66.88 94 ALA A C 1
ATOM 743 O O . ALA A 1 94 ? 2.294 -1.124 10.609 1.00 66.88 94 ALA A O 1
ATOM 744 N N . THR A 1 95 ? 2.706 0.661 11.878 1.00 73.44 95 THR A N 1
ATOM 745 C CA . THR A 1 95 ? 3.281 1.463 10.776 1.00 73.44 95 THR A CA 1
ATOM 746 C C . THR A 1 95 ? 4.793 1.658 10.906 1.00 73.44 95 THR A C 1
ATOM 748 O O . THR A 1 95 ? 5.295 1.833 12.018 1.00 73.44 95 THR A O 1
ATOM 751 N N . PRO A 1 96 ? 5.560 1.647 9.794 1.00 83.06 96 PRO A N 1
ATOM 752 C CA . PRO A 1 96 ? 5.166 1.386 8.398 1.00 83.06 96 PRO A CA 1
ATOM 753 C C . PRO A 1 96 ? 4.865 -0.102 8.125 1.00 83.06 96 PRO A C 1
ATOM 755 O O . PRO A 1 96 ? 5.487 -0.979 8.721 1.00 83.06 96 PRO A O 1
ATOM 758 N N . ILE A 1 97 ? 3.973 -0.377 7.168 1.00 88.25 97 ILE A N 1
ATOM 759 C CA . ILE A 1 97 ? 3.644 -1.741 6.713 1.00 88.25 97 ILE A CA 1
ATOM 760 C C . ILE A 1 97 ? 4.525 -2.163 5.534 1.00 88.25 97 ILE A C 1
ATOM 762 O O . ILE A 1 97 ? 4.991 -3.297 5.483 1.00 88.25 97 ILE A O 1
ATOM 766 N N . VAL A 1 98 ? 4.789 -1.247 4.598 1.00 92.06 98 VAL A N 1
ATOM 767 C CA . VAL A 1 98 ? 5.706 -1.485 3.474 1.00 92.06 98 VAL A CA 1
ATOM 768 C C . VAL A 1 98 ? 6.775 -0.408 3.476 1.00 92.06 98 VAL A C 1
ATOM 770 O O . VAL A 1 98 ? 6.460 0.784 3.485 1.00 92.06 98 VAL A O 1
ATOM 773 N N . ARG A 1 99 ? 8.039 -0.835 3.438 1.00 92.00 99 ARG A N 1
ATOM 774 C CA . ARG A 1 99 ? 9.198 0.049 3.293 1.00 92.00 99 ARG A CA 1
ATOM 775 C C . ARG A 1 99 ? 9.724 0.054 1.860 1.00 92.00 99 ARG A C 1
ATOM 777 O O . ARG A 1 99 ? 9.483 -0.884 1.094 1.00 92.00 99 ARG A O 1
ATOM 784 N N . ASN A 1 100 ? 10.455 1.105 1.499 1.00 92.88 100 ASN A N 1
ATOM 785 C CA . ASN A 1 100 ? 11.149 1.202 0.215 1.00 92.88 100 ASN A CA 1
ATOM 786 C C . ASN A 1 100 ? 12.433 0.346 0.148 1.00 92.88 100 ASN A C 1
ATOM 788 O O . ASN A 1 100 ? 12.970 0.152 -0.942 1.00 92.88 100 ASN A O 1
ATOM 792 N N . ASP A 1 101 ? 12.874 -0.223 1.271 1.00 93.56 101 ASP A N 1
ATOM 793 C CA . ASP A 1 101 ? 14.035 -1.107 1.418 1.00 93.56 101 ASP A CA 1
ATOM 794 C C . ASP A 1 101 ? 13.645 -2.507 1.932 1.00 93.56 101 ASP A C 1
ATOM 796 O O . ASP A 1 101 ? 14.102 -2.993 2.967 1.00 93.56 101 ASP A O 1
ATOM 800 N N . TRP A 1 102 ? 12.778 -3.202 1.197 1.00 93.44 102 TRP A N 1
ATOM 801 C CA . TRP A 1 102 ? 12.336 -4.538 1.591 1.00 93.44 102 TRP A CA 1
ATOM 802 C C . 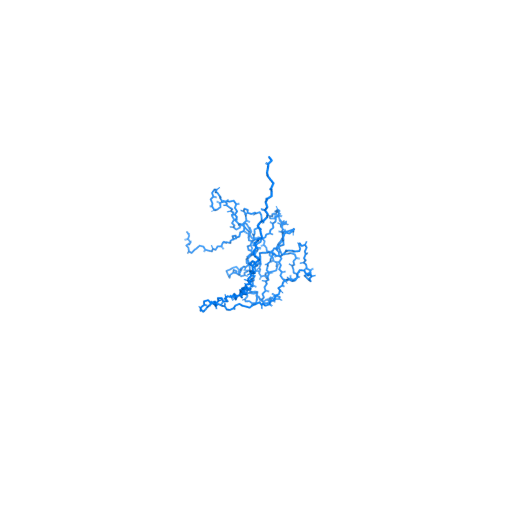TRP A 1 102 ? 13.358 -5.613 1.198 1.00 93.44 102 TRP A C 1
ATOM 804 O O . TRP A 1 102 ? 13.260 -6.233 0.140 1.00 93.44 102 TRP A O 1
ATOM 814 N N . VAL A 1 103 ? 14.348 -5.862 2.056 1.00 93.50 103 VAL A N 1
ATOM 815 C CA . VAL A 1 103 ? 15.370 -6.909 1.855 1.00 93.50 103 VAL A CA 1
ATOM 816 C C . VAL A 1 103 ? 14.746 -8.314 1.925 1.00 93.50 103 VAL A C 1
ATOM 818 O O . VAL A 1 103 ? 13.928 -8.558 2.811 1.00 93.50 103 VAL A O 1
ATOM 821 N N . PRO A 1 104 ? 15.141 -9.264 1.049 1.00 95.31 104 PRO A N 1
ATOM 822 C CA . PRO A 1 104 ? 16.128 -9.160 -0.040 1.00 95.31 104 PRO A CA 1
ATOM 823 C C . PRO A 1 104 ? 15.535 -8.722 -1.393 1.00 95.31 104 PRO A C 1
ATOM 825 O O . PRO A 1 104 ? 16.187 -8.845 -2.426 1.00 95.31 104 PRO A O 1
ATOM 828 N N . HIS A 1 105 ? 14.289 -8.266 -1.417 1.00 95.75 105 HIS A N 1
ATOM 829 C CA . HIS A 1 105 ? 13.486 -8.147 -2.627 1.00 95.75 105 HIS A CA 1
ATOM 830 C C . HIS A 1 105 ? 13.780 -6.901 -3.458 1.00 95.75 105 HIS A C 1
ATOM 832 O O . HIS A 1 105 ? 13.832 -6.985 -4.687 1.00 95.75 105 HIS A O 1
ATOM 838 N N . TYR A 1 106 ? 13.923 -5.741 -2.818 1.00 95.38 106 TYR A N 1
ATOM 839 C CA . TYR A 1 106 ? 14.210 -4.493 -3.516 1.00 95.38 106 TYR A CA 1
ATOM 840 C C . TYR A 1 106 ? 14.777 -3.418 -2.585 1.00 95.38 106 TYR A C 1
ATOM 842 O O . TYR A 1 106 ? 14.624 -3.462 -1.368 1.00 95.38 106 TYR A O 1
ATOM 850 N N . ASN A 1 107 ? 15.389 -2.413 -3.206 1.00 95.19 107 ASN A N 1
ATOM 851 C CA . ASN A 1 107 ? 15.712 -1.128 -2.607 1.00 95.19 107 ASN A CA 1
ATOM 852 C C . ASN A 1 107 ? 15.421 -0.059 -3.669 1.00 95.19 107 ASN A C 1
ATOM 854 O O . ASN A 1 107 ? 16.057 -0.061 -4.724 1.00 95.19 107 ASN A O 1
ATOM 858 N N . VAL A 1 108 ? 14.395 0.760 -3.447 1.00 93.75 108 VAL A N 1
ATOM 859 C CA . VAL A 1 108 ? 13.883 1.746 -4.414 1.00 93.75 108 VAL A CA 1
ATOM 860 C C . VAL A 1 108 ? 13.830 3.137 -3.796 1.00 93.75 108 VAL A C 1
ATOM 862 O O . VAL A 1 108 ? 13.814 3.295 -2.574 1.00 93.75 108 VAL A O 1
ATOM 865 N N . SER A 1 109 ? 13.770 4.163 -4.643 1.00 91.88 109 SER A N 1
ATOM 866 C CA . SER A 1 109 ? 13.669 5.551 -4.188 1.00 91.88 109 SER A CA 1
ATOM 867 C C . SER A 1 109 ? 12.393 5.807 -3.389 1.00 91.88 109 SER A C 1
ATOM 869 O O . SER A 1 109 ? 12.417 6.591 -2.439 1.00 91.88 109 SER A O 1
ATOM 871 N N . HIS A 1 110 ? 11.296 5.130 -3.747 1.00 92.88 110 HIS A N 1
ATOM 872 C CA . HIS A 1 110 ? 10.043 5.227 -3.025 1.00 92.88 110 HIS A CA 1
ATOM 873 C C . HIS A 1 110 ? 9.120 4.016 -3.184 1.00 92.88 110 HIS A C 1
ATOM 875 O O . HIS A 1 110 ? 9.239 3.273 -4.151 1.00 92.88 110 HIS A O 1
ATOM 881 N N . VAL A 1 111 ? 8.191 3.834 -2.237 1.00 94.00 111 VAL A N 1
ATOM 882 C CA . VAL A 1 111 ? 6.945 3.094 -2.446 1.00 94.00 111 VAL A CA 1
ATOM 883 C C . VAL A 1 111 ? 5.736 3.979 -2.172 1.00 94.00 111 VAL A C 1
ATOM 885 O O . VAL A 1 111 ? 5.776 4.835 -1.284 1.00 94.00 111 VAL A O 1
ATOM 888 N N . SER A 1 112 ? 4.671 3.799 -2.953 1.00 94.00 112 SER A N 1
ATOM 889 C CA . SER A 1 112 ? 3.487 4.652 -2.876 1.00 94.00 112 SER A CA 1
ATOM 890 C C . SER A 1 112 ? 2.255 4.001 -3.523 1.00 94.00 112 SER A C 1
ATOM 892 O O . SER A 1 112 ? 2.338 2.946 -4.149 1.00 94.00 112 SER A O 1
ATOM 894 N N . SER A 1 113 ? 1.108 4.664 -3.377 1.00 93.75 113 SER A N 1
ATOM 895 C CA . SER A 1 113 ? -0.185 4.335 -3.992 1.00 93.75 113 SER A CA 1
ATOM 896 C C . SER A 1 113 ? -0.682 2.929 -3.666 1.00 93.75 113 SER A C 1
ATOM 898 O O . SER A 1 113 ? -0.838 2.112 -4.574 1.00 93.75 113 SER A O 1
ATOM 900 N N . PRO A 1 114 ? -0.910 2.637 -2.371 1.00 95.38 114 PRO A N 1
ATOM 901 C CA . PRO A 1 114 ? -1.506 1.381 -1.960 1.00 95.38 114 PRO A CA 1
ATOM 902 C C . PRO A 1 114 ? -2.896 1.207 -2.582 1.00 95.38 114 PRO A C 1
ATOM 904 O O . PRO A 1 114 ? -3.676 2.154 -2.614 1.00 95.38 114 PRO A O 1
ATOM 907 N N . ASP A 1 115 ? -3.215 -0.013 -3.001 1.00 96.38 115 ASP A N 1
ATOM 908 C CA . ASP A 1 115 ? -4.565 -0.483 -3.322 1.00 96.38 115 ASP A CA 1
ATOM 909 C C . ASP A 1 115 ? -4.760 -1.862 -2.682 1.00 96.38 115 ASP A C 1
ATOM 911 O O . ASP A 1 115 ? -4.139 -2.847 -3.090 1.00 96.38 115 ASP A O 1
ATOM 915 N N . ALA A 1 116 ? -5.567 -1.906 -1.623 1.00 96.31 116 ALA A N 1
ATOM 916 C CA . ALA A 1 116 ? -5.803 -3.092 -0.810 1.00 96.31 116 ALA A CA 1
ATOM 917 C C . ALA A 1 116 ? -7.130 -3.753 -1.194 1.00 96.31 116 ALA A C 1
ATOM 919 O O . ALA A 1 116 ? -8.195 -3.146 -1.079 1.00 96.31 116 ALA A O 1
ATOM 920 N N . ILE A 1 117 ? -7.077 -5.021 -1.596 1.00 96.06 117 ILE A N 1
ATOM 921 C CA . ILE A 1 117 ? -8.252 -5.802 -1.991 1.00 96.06 117 ILE A CA 1
ATOM 922 C C . ILE A 1 117 ? -8.253 -7.168 -1.307 1.00 96.06 117 ILE A C 1
ATOM 924 O O . ILE A 1 117 ? -7.204 -7.771 -1.105 1.00 96.06 117 ILE A O 1
ATOM 928 N N . TRP A 1 118 ? -9.433 -7.695 -0.981 1.00 97.19 118 TRP A N 1
ATOM 929 C CA . TRP A 1 118 ? -9.550 -9.088 -0.552 1.00 97.19 118 TRP A CA 1
ATOM 930 C C . TRP A 1 118 ? -9.445 -10.021 -1.758 1.00 97.19 118 TRP A C 1
ATOM 932 O O . TRP A 1 118 ? -10.198 -9.877 -2.723 1.00 97.19 118 TRP A O 1
ATOM 942 N N . ASN A 1 119 ? -8.553 -11.005 -1.690 1.00 96.50 119 ASN A N 1
ATOM 943 C CA . ASN A 1 119 ? -8.522 -12.121 -2.621 1.00 96.50 119 ASN A CA 1
ATOM 944 C C . ASN A 1 119 ? -9.127 -13.355 -1.939 1.00 96.50 119 ASN A C 1
ATOM 946 O O . ASN A 1 119 ? -8.504 -13.976 -1.078 1.00 96.50 119 ASN A O 1
ATOM 950 N N . SER A 1 120 ? -10.343 -13.725 -2.344 1.00 94.94 120 SER A N 1
ATOM 951 C CA . SER A 1 120 ? -11.075 -14.847 -1.750 1.00 94.94 120 SER A CA 1
ATOM 952 C C . SER A 1 120 ? -10.475 -16.217 -2.059 1.00 94.94 120 SER A C 1
ATOM 954 O O . SER A 1 120 ? -10.667 -17.138 -1.276 1.00 94.94 120 SER A O 1
ATOM 956 N N . GLU A 1 121 ? -9.777 -16.366 -3.187 1.00 94.12 121 GLU A N 1
ATOM 957 C CA . GLU A 1 121 ? -9.112 -17.624 -3.550 1.00 94.12 121 GLU A CA 1
ATOM 958 C C . GLU A 1 121 ? -7.868 -17.847 -2.685 1.00 94.12 121 GLU A C 1
ATOM 960 O O . GLU A 1 121 ? -7.631 -18.955 -2.212 1.00 94.12 121 GLU A O 1
ATOM 965 N N . ALA A 1 122 ? -7.114 -16.778 -2.423 1.00 95.00 122 ALA A N 1
ATOM 966 C CA . ALA A 1 122 ? -5.951 -16.814 -1.542 1.00 95.00 122 ALA A CA 1
ATOM 967 C C . ALA A 1 122 ? -6.316 -16.756 -0.048 1.00 95.00 122 ALA A C 1
ATOM 969 O O . ALA A 1 122 ? -5.478 -17.079 0.790 1.00 95.00 122 ALA A O 1
ATOM 970 N N . GLY A 1 123 ? -7.532 -16.315 0.295 1.00 96.56 123 GLY A N 1
ATOM 971 C CA . GLY A 1 123 ? -7.929 -16.063 1.682 1.00 96.56 123 GLY A CA 1
ATOM 972 C C . GLY A 1 123 ? -7.074 -14.980 2.346 1.00 96.56 123 GLY A C 1
ATOM 973 O O . GLY A 1 123 ? -6.733 -15.101 3.520 1.00 96.56 123 GLY A O 1
ATOM 974 N N . ALA A 1 124 ? -6.674 -13.962 1.581 1.00 97.31 124 ALA A N 1
ATOM 975 C CA . ALA A 1 124 ? -5.734 -12.943 2.026 1.00 97.31 124 ALA A CA 1
ATOM 976 C C . ALA A 1 124 ? -6.032 -11.579 1.399 1.00 97.31 124 ALA A C 1
ATOM 978 O O . ALA A 1 124 ? -6.592 -11.472 0.305 1.00 97.31 124 ALA A O 1
ATOM 979 N N . VAL A 1 125 ? -5.588 -10.522 2.071 1.00 97.12 125 VAL A N 1
ATOM 980 C CA . VAL A 1 125 ? -5.510 -9.180 1.499 1.00 97.12 125 VAL A CA 1
ATOM 981 C C . VAL A 1 125 ? -4.343 -9.124 0.534 1.00 97.12 125 VAL A C 1
ATOM 983 O O . VAL A 1 125 ? -3.220 -9.470 0.888 1.00 97.12 125 VAL A O 1
ATOM 986 N N . PHE A 1 126 ? -4.605 -8.662 -0.679 1.00 97.56 126 PHE A N 1
ATOM 987 C CA . PHE A 1 126 ? -3.603 -8.283 -1.660 1.00 97.56 126 PHE A CA 1
ATOM 988 C C . PHE A 1 126 ? -3.438 -6.769 -1.607 1.00 97.56 126 PHE A C 1
ATOM 990 O O . PHE A 1 126 ? -4.411 -6.031 -1.734 1.00 97.56 126 PHE A O 1
ATOM 997 N N . LEU A 1 127 ? -2.205 -6.315 -1.416 1.00 97.19 127 LEU A N 1
ATOM 998 C CA . LEU A 1 127 ? -1.823 -4.912 -1.418 1.00 97.19 127 LEU A CA 1
ATOM 999 C C . LEU A 1 127 ? -0.968 -4.643 -2.651 1.00 97.19 127 LEU A C 1
ATOM 1001 O O . LEU A 1 127 ? 0.197 -5.045 -2.711 1.00 97.19 127 LEU A O 1
ATOM 1005 N N . TYR A 1 128 ? -1.552 -3.959 -3.628 1.00 97.38 128 TYR A N 1
ATOM 1006 C CA . TYR A 1 128 ? -0.806 -3.402 -4.747 1.00 97.38 128 TYR A CA 1
ATOM 1007 C C . TYR A 1 128 ? -0.193 -2.068 -4.341 1.00 97.38 128 TYR A C 1
ATOM 1009 O O . TYR A 1 128 ? -0.797 -1.308 -3.594 1.00 97.38 128 TYR A O 1
ATOM 1017 N N . PHE A 1 129 ? 1.018 -1.793 -4.805 1.00 96.44 129 PHE A N 1
ATOM 1018 C CA . PHE A 1 129 ? 1.724 -0.529 -4.584 1.00 96.44 129 PHE A CA 1
ATOM 1019 C C . PHE A 1 129 ? 2.807 -0.383 -5.650 1.00 96.44 129 PHE A C 1
ATOM 1021 O O . PHE A 1 129 ? 3.268 -1.388 -6.189 1.00 96.44 129 PHE A O 1
ATOM 1028 N N . HIS A 1 130 ? 3.257 0.827 -5.967 1.00 95.69 130 HIS A N 1
ATOM 1029 C CA . HIS A 1 130 ? 4.406 0.993 -6.863 1.00 95.69 130 HIS A CA 1
ATOM 1030 C C . HIS A 1 130 ? 5.697 1.224 -6.089 1.00 95.69 130 HIS A C 1
ATOM 1032 O O . HIS A 1 130 ? 5.668 1.659 -4.940 1.00 95.69 130 HIS A O 1
ATOM 1038 N N . GLY A 1 131 ? 6.818 0.873 -6.725 1.00 93.56 131 GLY A N 1
ATOM 1039 C CA . GLY A 1 131 ? 8.159 1.257 -6.291 1.00 93.56 131 GLY A CA 1
ATOM 1040 C C . GLY A 1 131 ? 8.646 2.445 -7.115 1.00 93.56 131 GLY A C 1
ATOM 1041 O O . GLY A 1 131 ? 8.035 3.500 -7.109 1.00 93.56 131 GLY A O 1
ATOM 1042 N N . GLU A 1 132 ? 9.685 2.236 -7.927 1.00 93.81 132 GLU A N 1
ATOM 1043 C CA . GLU A 1 132 ? 9.921 3.123 -9.072 1.00 93.81 132 GLU A CA 1
ATOM 1044 C C . GLU A 1 132 ? 8.681 3.183 -9.973 1.00 93.81 132 GLU A C 1
ATOM 1046 O O . GLU A 1 132 ? 8.009 2.163 -10.154 1.00 93.81 132 GLU A O 1
ATOM 1051 N N . ASN A 1 133 ? 8.432 4.336 -10.603 1.00 94.06 133 ASN A N 1
ATOM 1052 C CA . ASN A 1 133 ? 7.235 4.566 -11.424 1.00 94.06 133 ASN A CA 1
ATOM 1053 C C . ASN A 1 133 ? 7.038 3.541 -12.552 1.00 94.06 133 ASN A C 1
ATOM 1055 O O . ASN A 1 133 ? 5.933 3.370 -13.053 1.00 94.06 133 ASN A O 1
ATOM 1059 N N . SER A 1 134 ? 8.091 2.836 -12.962 1.00 94.69 134 SER A N 1
ATOM 1060 C CA . SER A 1 134 ? 8.039 1.783 -13.978 1.00 94.69 134 SER A CA 1
ATOM 1061 C C . SER A 1 134 ? 7.525 0.427 -13.477 1.00 94.69 134 SER A C 1
ATOM 1063 O O . SER A 1 134 ? 7.376 -0.486 -14.290 1.00 94.69 134 SER A O 1
ATOM 1065 N N . HIS A 1 135 ? 7.239 0.269 -12.178 1.00 95.44 135 HIS A N 1
ATOM 1066 C CA . HIS A 1 135 ? 6.871 -1.017 -11.585 1.00 95.44 135 HIS A CA 1
ATOM 1067 C C . HIS A 1 135 ? 5.735 -0.919 -10.560 1.00 95.44 135 HIS A C 1
ATOM 1069 O O . HIS A 1 135 ? 5.892 -0.295 -9.508 1.00 95.44 135 HIS A O 1
ATOM 1075 N N . ALA A 1 136 ? 4.662 -1.676 -10.791 1.00 95.88 136 ALA A N 1
ATOM 1076 C CA . ALA A 1 136 ? 3.684 -2.025 -9.769 1.00 95.88 136 ALA A CA 1
ATOM 1077 C C . ALA A 1 136 ? 4.050 -3.372 -9.139 1.00 95.88 136 ALA A C 1
ATOM 1079 O O . ALA A 1 136 ? 4.490 -4.316 -9.802 1.00 95.88 136 ALA A O 1
ATOM 1080 N N . ARG A 1 137 ? 3.862 -3.466 -7.834 1.00 96.81 137 ARG A N 1
ATOM 1081 C CA . ARG A 1 137 ? 4.230 -4.587 -6.977 1.00 96.81 137 ARG A CA 1
ATOM 1082 C C . ARG A 1 137 ? 2.999 -5.099 -6.251 1.00 96.81 137 ARG A C 1
ATOM 1084 O O . ARG A 1 137 ? 1.984 -4.413 -6.175 1.00 96.81 137 ARG A O 1
ATOM 1091 N N . LEU A 1 138 ? 3.119 -6.310 -5.731 1.00 96.94 138 LEU A N 1
ATOM 1092 C CA . LEU A 1 138 ? 2.114 -6.963 -4.912 1.00 96.94 138 LEU A CA 1
ATOM 1093 C C . LEU A 1 138 ? 2.765 -7.430 -3.611 1.00 96.94 138 LEU A C 1
ATOM 1095 O O . LEU A 1 138 ? 3.878 -7.958 -3.619 1.00 96.94 138 LEU A O 1
ATOM 1099 N N . ALA A 1 139 ? 2.045 -7.275 -2.512 1.00 97.25 139 ALA A N 1
ATOM 1100 C CA . ALA A 1 139 ? 2.270 -7.997 -1.272 1.00 97.25 139 ALA A CA 1
ATOM 1101 C C . ALA A 1 139 ? 0.952 -8.625 -0.806 1.00 97.25 139 ALA A C 1
ATOM 1103 O O . ALA A 1 139 ? -0.122 -8.156 -1.184 1.00 97.25 139 ALA A O 1
ATOM 1104 N N . SER A 1 140 ? 1.015 -9.672 0.009 1.00 97.44 140 SER A N 1
ATOM 1105 C CA . SER A 1 140 ? -0.176 -10.341 0.537 1.00 97.44 140 SER A CA 1
ATOM 1106 C C . SER A 1 140 ? -0.108 -10.541 2.041 1.00 97.44 140 SER A C 1
ATOM 1108 O O . SER A 1 140 ? 0.973 -10.738 2.587 1.00 97.44 140 SER A O 1
ATOM 1110 N N . SER A 1 141 ? -1.257 -10.505 2.707 1.00 96.38 141 SER A N 1
ATOM 1111 C CA . SER A 1 141 ? -1.355 -10.672 4.154 1.00 96.38 141 SER A CA 1
ATOM 1112 C C . SER A 1 141 ? -2.674 -11.339 4.553 1.00 96.38 141 SER A C 1
ATOM 1114 O O . SER A 1 141 ? -3.728 -10.883 4.105 1.00 96.38 141 SER A O 1
ATOM 1116 N N . PRO A 1 142 ? -2.664 -12.380 5.405 1.00 95.56 142 PRO A N 1
ATOM 1117 C CA . PRO A 1 142 ? -3.894 -12.985 5.916 1.00 95.56 142 PRO A CA 1
ATOM 1118 C C . PRO A 1 142 ? -4.581 -12.133 6.996 1.00 95.56 142 PRO A C 1
ATOM 1120 O O . PRO A 1 142 ? -5.784 -12.269 7.193 1.00 95.56 142 PRO A O 1
ATOM 1123 N N . ASP A 1 143 ? -3.843 -11.257 7.688 1.00 92.75 143 ASP A N 1
ATOM 1124 C CA . ASP A 1 143 ? -4.344 -10.406 8.781 1.00 92.75 143 ASP A CA 1
ATOM 1125 C C . ASP A 1 143 ? -4.412 -8.913 8.412 1.00 92.75 143 ASP A C 1
ATOM 1127 O O . ASP A 1 143 ? -4.876 -8.085 9.196 1.00 92.75 143 ASP A O 1
ATOM 1131 N N . ALA A 1 144 ? -3.973 -8.575 7.198 1.00 93.50 144 ALA A N 1
ATOM 1132 C CA . ALA A 1 144 ? -3.880 -7.223 6.663 1.00 93.50 144 ALA A CA 1
ATOM 1133 C C . ALA A 1 144 ? -2.945 -6.283 7.460 1.00 93.50 144 ALA A C 1
ATOM 1135 O O . ALA A 1 144 ? -3.018 -5.058 7.310 1.00 93.50 144 ALA A O 1
ATOM 1136 N N . LEU A 1 145 ? -2.048 -6.843 8.275 1.00 90.25 145 LEU A N 1
ATOM 1137 C CA . LEU A 1 145 ? -1.069 -6.124 9.094 1.00 90.25 145 LEU A CA 1
ATOM 1138 C C . LEU A 1 145 ? 0.357 -6.544 8.733 1.00 90.25 145 LEU A C 1
ATOM 1140 O O . LEU A 1 145 ? 1.200 -5.693 8.452 1.00 90.25 145 LEU A O 1
ATOM 1144 N N . ALA A 1 146 ? 0.618 -7.851 8.708 1.00 91.94 146 ALA A N 1
ATOM 1145 C CA . ALA A 1 146 ? 1.904 -8.427 8.348 1.00 91.94 146 ALA A CA 1
ATOM 1146 C C . ALA A 1 146 ? 1.864 -8.890 6.891 1.00 91.94 146 ALA A C 1
ATOM 1148 O O . ALA A 1 146 ? 1.240 -9.898 6.558 1.00 91.94 146 ALA A O 1
ATOM 1149 N N . PHE A 1 147 ? 2.504 -8.125 6.009 1.00 95.19 147 PHE A N 1
ATOM 1150 C CA . PHE A 1 147 ? 2.547 -8.426 4.583 1.00 95.19 147 PHE A CA 1
ATOM 1151 C C . PHE A 1 147 ? 3.809 -9.191 4.204 1.00 95.19 147 PHE A C 1
ATOM 1153 O O . PHE A 1 147 ? 4.899 -8.901 4.690 1.00 95.19 147 PHE A O 1
ATOM 1160 N N . GLU A 1 148 ? 3.651 -10.118 3.270 1.00 96.75 148 GLU A N 1
ATOM 1161 C CA . GLU A 1 148 ? 4.725 -10.822 2.583 1.00 96.75 148 GLU A CA 1
ATOM 1162 C C . GLU A 1 148 ? 4.836 -10.308 1.147 1.00 96.75 148 GLU A C 1
ATOM 1164 O O . GLU A 1 148 ? 3.828 -10.075 0.474 1.00 96.75 148 GLU A O 1
ATOM 1169 N N . TYR A 1 149 ? 6.060 -10.112 0.657 1.00 97.19 149 TYR A N 1
ATOM 1170 C CA . TYR A 1 149 ? 6.276 -9.607 -0.694 1.00 97.19 149 TYR A CA 1
ATOM 1171 C C . TYR A 1 149 ? 5.931 -10.664 -1.754 1.00 97.19 149 TYR A C 1
ATOM 1173 O O . TYR A 1 149 ? 6.518 -11.743 -1.783 1.00 97.19 149 TYR A O 1
ATOM 1181 N N . GLY A 1 150 ? 5.018 -10.320 -2.664 1.00 95.81 150 GLY A N 1
ATOM 1182 C CA . GLY A 1 150 ? 4.518 -11.199 -3.724 1.00 95.81 150 GLY A CA 1
ATOM 1183 C C . GLY A 1 150 ? 5.194 -11.014 -5.087 1.00 95.81 150 GLY A C 1
ATOM 1184 O O . GLY A 1 150 ? 5.032 -11.857 -5.965 1.00 95.81 150 GLY A O 1
ATOM 1185 N N . GLY A 1 151 ? 5.964 -9.939 -5.291 1.00 95.56 151 GLY A N 1
ATOM 1186 C CA . GLY A 1 151 ? 6.693 -9.698 -6.541 1.00 95.56 151 GLY A CA 1
ATOM 1187 C C . GLY A 1 151 ? 6.268 -8.442 -7.304 1.00 95.56 151 GLY A C 1
ATOM 1188 O O . GLY A 1 151 ? 5.506 -7.605 -6.819 1.00 95.56 151 GLY A O 1
ATOM 1189 N N . LYS A 1 152 ? 6.797 -8.304 -8.527 1.00 95.81 152 LYS A N 1
ATOM 1190 C CA . LYS A 1 152 ? 6.351 -7.288 -9.490 1.00 95.81 152 LYS A CA 1
ATOM 1191 C C . LYS A 1 152 ? 5.093 -7.801 -10.187 1.00 95.81 152 LYS A C 1
ATOM 1193 O O . LYS A 1 152 ? 5.152 -8.836 -10.842 1.00 95.81 152 LYS A O 1
ATOM 1198 N N . ALA A 1 153 ? 3.986 -7.083 -10.040 1.00 94.62 153 ALA A N 1
ATOM 1199 C CA . ALA A 1 153 ? 2.713 -7.430 -10.662 1.00 94.62 153 ALA A CA 1
ATOM 1200 C C . ALA A 1 153 ? 2.626 -6.902 -12.098 1.00 94.62 153 ALA A C 1
ATOM 1202 O O . ALA A 1 153 ? 2.185 -7.619 -12.991 1.00 94.62 153 ALA A O 1
ATOM 1203 N N . VAL A 1 154 ? 3.064 -5.657 -12.315 1.00 94.19 154 VAL A N 1
ATOM 1204 C CA . VAL A 1 154 ? 3.056 -5.002 -13.628 1.00 94.19 154 VAL A CA 1
ATOM 1205 C C . VAL A 1 154 ? 4.371 -4.264 -13.830 1.00 94.19 154 VAL A C 1
ATOM 1207 O O . VAL A 1 154 ? 4.903 -3.632 -12.917 1.00 94.19 154 VAL A O 1
ATOM 1210 N N . ASP A 1 155 ? 4.894 -4.362 -15.042 1.00 94.25 155 ASP A N 1
ATOM 1211 C CA . ASP A 1 155 ? 6.090 -3.672 -15.509 1.00 94.25 155 ASP A CA 1
ATOM 1212 C C . ASP A 1 155 ? 5.706 -2.813 -16.717 1.00 94.25 155 ASP A C 1
ATOM 1214 O O . ASP A 1 155 ? 4.860 -3.223 -17.516 1.00 94.25 155 ASP A O 1
ATOM 1218 N N . ASN A 1 156 ? 6.292 -1.624 -16.858 1.00 93.94 156 ASN A N 1
ATOM 1219 C CA . ASN A 1 156 ? 5.934 -0.703 -17.938 1.00 93.94 156 ASN A CA 1
ATOM 1220 C C . ASN A 1 156 ? 6.117 -1.316 -19.342 1.00 93.94 156 ASN A C 1
ATOM 1222 O O . ASN A 1 156 ? 5.343 -0.997 -20.246 1.00 93.94 156 ASN A O 1
ATOM 1226 N N . ALA A 1 157 ? 7.035 -2.277 -19.505 1.00 92.38 157 ALA A N 1
ATOM 1227 C CA . ALA A 1 157 ? 7.239 -3.001 -20.756 1.00 92.38 157 ALA A CA 1
ATOM 1228 C C . ALA A 1 157 ? 5.979 -3.750 -21.231 1.00 92.38 157 ALA A C 1
ATOM 1230 O O . ALA A 1 157 ? 5.808 -3.966 -22.432 1.00 92.38 157 ALA A O 1
ATOM 1231 N N . MET A 1 158 ? 5.064 -4.101 -20.318 1.00 92.12 158 MET A N 1
ATOM 1232 C CA . MET A 1 158 ? 3.785 -4.742 -20.646 1.00 92.12 158 MET A CA 1
ATOM 1233 C C . MET A 1 158 ? 2.817 -3.801 -21.380 1.00 92.12 158 MET A C 1
ATOM 1235 O O . MET A 1 158 ? 1.922 -4.270 -22.077 1.00 92.12 158 MET A O 1
ATOM 1239 N N . GLY A 1 159 ? 2.992 -2.481 -21.253 1.00 88.88 159 GLY A N 1
ATOM 1240 C CA . GLY A 1 159 ? 2.184 -1.471 -21.944 1.00 88.88 159 GLY A CA 1
ATOM 1241 C C . GLY A 1 159 ? 2.667 -1.135 -23.362 1.00 88.88 159 GLY A C 1
ATOM 1242 O O . GLY A 1 159 ? 2.000 -0.386 -24.075 1.00 88.88 159 GLY A O 1
ATOM 1243 N N . GLY A 1 160 ? 3.809 -1.684 -23.788 1.00 91.56 160 GLY A N 1
ATOM 1244 C CA . GLY A 1 160 ? 4.439 -1.406 -25.080 1.00 91.56 160 GLY A CA 1
ATOM 1245 C C . GLY A 1 160 ? 5.571 -0.375 -25.008 1.00 91.56 160 GLY A C 1
ATOM 1246 O O . GLY A 1 160 ? 5.807 0.261 -23.986 1.00 91.56 160 GLY A O 1
ATOM 1247 N N . ALA A 1 161 ? 6.286 -0.200 -26.125 1.00 90.19 161 ALA A N 1
ATOM 1248 C CA . ALA A 1 161 ? 7.590 0.478 -26.170 1.00 90.19 161 ALA A CA 1
ATOM 1249 C C . ALA A 1 161 ? 7.608 1.951 -25.707 1.00 90.19 161 ALA A C 1
ATOM 1251 O O . ALA A 1 161 ? 8.672 2.467 -25.380 1.00 90.19 161 ALA A O 1
ATOM 1252 N N . ASN A 1 162 ? 6.454 2.623 -25.676 1.00 93.50 162 ASN A N 1
ATOM 1253 C CA . ASN A 1 162 ? 6.341 4.039 -25.309 1.00 93.50 162 ASN A CA 1
ATOM 1254 C C . ASN A 1 162 ? 5.756 4.259 -23.905 1.00 93.50 162 ASN A C 1
ATOM 1256 O O . ASN A 1 162 ? 5.496 5.400 -23.527 1.00 93.50 162 ASN A O 1
ATOM 1260 N N . VAL A 1 163 ? 5.507 3.191 -23.143 1.00 94.62 163 VAL A N 1
ATOM 1261 C CA . VAL A 1 163 ? 4.972 3.296 -21.784 1.00 94.62 163 VAL A CA 1
ATOM 1262 C C . VAL A 1 163 ? 6.127 3.403 -20.802 1.00 94.62 163 VAL A C 1
ATOM 1264 O O . VAL A 1 163 ? 6.944 2.497 -20.668 1.00 94.62 163 VAL A O 1
ATOM 1267 N N . THR A 1 164 ? 6.196 4.536 -20.108 1.00 93.19 164 THR A N 1
ATOM 1268 C CA . THR A 1 164 ? 7.261 4.820 -19.142 1.00 93.19 164 THR A CA 1
ATOM 1269 C C . THR A 1 164 ? 6.848 4.522 -17.705 1.00 93.19 164 THR A C 1
ATOM 1271 O O . THR A 1 164 ? 7.719 4.236 -16.887 1.00 93.19 164 THR A O 1
ATOM 1274 N N . GLU A 1 165 ? 5.547 4.528 -17.400 1.00 93.25 165 GLU A N 1
ATOM 1275 C CA . GLU A 1 165 ? 5.019 4.423 -16.036 1.00 93.25 165 GLU A CA 1
ATOM 1276 C C . GLU A 1 165 ? 3.904 3.378 -15.898 1.00 93.25 165 GLU A C 1
ATOM 1278 O O . GLU A 1 165 ? 3.142 3.119 -16.828 1.00 93.25 165 GLU A O 1
ATOM 1283 N N . THR A 1 166 ? 3.794 2.799 -14.704 1.00 92.69 166 THR A N 1
ATOM 1284 C CA . THR A 1 166 ? 2.738 1.866 -14.290 1.00 92.69 166 THR A CA 1
ATOM 1285 C C . THR A 1 166 ? 2.405 2.023 -12.789 1.00 92.69 166 THR A C 1
ATOM 1287 O O . THR A 1 166 ? 2.066 1.076 -12.088 1.00 92.69 166 THR A O 1
ATOM 1290 N N . SER A 1 167 ? 2.485 3.253 -12.267 1.00 84.88 167 SER A N 1
ATOM 1291 C CA . SER A 1 167 ? 2.450 3.572 -10.825 1.00 84.88 167 SER A CA 1
ATOM 1292 C C . SER A 1 167 ? 1.099 3.389 -10.104 1.00 84.88 167 SER A C 1
ATOM 1294 O O . SER A 1 167 ? 0.998 3.625 -8.904 1.00 84.88 167 SER A O 1
ATOM 1296 N N . TYR A 1 168 ? 0.046 2.967 -10.802 1.00 86.69 168 TYR A N 1
ATOM 1297 C CA . TYR A 1 168 ? -1.317 2.834 -10.256 1.00 86.69 168 TYR A CA 1
ATOM 1298 C C . TYR A 1 168 ? -2.017 1.581 -10.788 1.00 86.69 168 TYR A C 1
ATOM 1300 O O . TYR A 1 168 ? -3.224 1.573 -11.032 1.00 86.69 168 TYR A O 1
ATOM 1308 N N . ALA A 1 169 ? -1.235 0.540 -11.063 1.00 89.56 169 ALA A N 1
ATOM 1309 C CA . ALA A 1 169 ? -1.725 -0.661 -11.711 1.00 89.56 169 ALA A CA 1
ATOM 1310 C C . ALA A 1 169 ? -2.016 -1.779 -10.706 1.00 89.56 169 ALA A C 1
ATOM 1312 O O . ALA A 1 169 ? -1.268 -2.011 -9.757 1.00 89.56 169 ALA A O 1
ATOM 1313 N N . ARG A 1 170 ? -3.074 -2.532 -11.001 1.00 91.19 170 ARG A N 1
ATOM 1314 C CA . ARG A 1 170 ? -3.355 -3.838 -10.409 1.00 91.19 170 ARG A CA 1
ATOM 1315 C C . ARG A 1 170 ? -3.711 -4.824 -11.507 1.00 91.19 170 ARG A C 1
ATOM 1317 O O . ARG A 1 170 ? -4.129 -4.425 -12.595 1.00 91.19 170 ARG A O 1
ATOM 1324 N N . VAL A 1 171 ? -3.559 -6.106 -11.211 1.00 90.38 171 VAL A N 1
ATOM 1325 C CA . VAL A 1 171 ? -3.921 -7.183 -12.136 1.00 90.38 171 VAL A CA 1
ATOM 1326 C C . VAL A 1 171 ? -5.251 -7.799 -11.733 1.00 90.38 171 VAL A C 1
ATOM 1328 O O . VAL A 1 171 ? -5.614 -7.816 -10.560 1.00 90.38 171 VAL A O 1
ATOM 1331 N N . PHE A 1 172 ? -5.967 -8.324 -12.718 1.00 86.81 172 PHE A N 1
ATOM 1332 C CA . PHE A 1 172 ? -7.200 -9.066 -12.512 1.00 86.81 172 PHE A CA 1
ATOM 1333 C C . PHE A 1 172 ? -7.145 -10.361 -13.311 1.00 86.81 172 PHE A C 1
ATOM 1335 O O . PHE A 1 172 ? -6.488 -10.392 -14.357 1.00 86.81 172 PHE A O 1
ATOM 1342 N N . PRO A 1 173 ? -7.855 -11.410 -12.870 1.00 81.88 173 PRO A N 1
ATOM 1343 C CA . PRO A 1 173 ? -8.055 -12.590 -13.693 1.00 81.88 173 PRO A CA 1
ATOM 1344 C C . PRO A 1 173 ? -8.628 -12.201 -15.059 1.00 81.88 173 PRO A C 1
ATOM 1346 O O . PRO A 1 173 ? -9.631 -11.490 -15.144 1.00 81.88 173 PRO A O 1
ATOM 1349 N N . HIS A 1 174 ? -7.992 -12.678 -16.128 1.00 80.81 174 HIS A N 1
ATOM 1350 C CA . HIS A 1 174 ? -8.560 -12.582 -17.465 1.00 80.81 174 HIS A CA 1
ATOM 1351 C C . HIS A 1 174 ? -9.656 -13.658 -17.609 1.00 80.81 174 HIS A C 1
ATOM 1353 O O . HIS A 1 174 ? -9.402 -14.812 -17.258 1.00 80.81 174 HIS A O 1
ATOM 1359 N N . PRO A 1 175 ? -10.870 -13.316 -18.086 1.00 78.19 175 PRO A N 1
ATOM 1360 C CA . PRO A 1 175 ? -12.008 -14.243 -18.125 1.00 78.19 175 PRO A CA 1
ATOM 1361 C C . PRO A 1 175 ? -11.798 -15.447 -19.054 1.00 78.19 175 PRO A C 1
ATOM 1363 O O . PRO A 1 175 ? -12.472 -16.463 -18.897 1.00 78.19 175 PRO A O 1
ATOM 1366 N N . GLU A 1 176 ? -10.847 -15.370 -19.983 1.00 74.00 176 GLU A N 1
ATOM 1367 C CA . GLU A 1 176 ? -10.450 -16.500 -20.821 1.00 74.00 176 GLU A CA 1
ATOM 1368 C C . GLU A 1 176 ? -9.120 -17.071 -20.322 1.00 74.00 176 GLU A C 1
ATOM 1370 O O . GLU A 1 176 ? -8.102 -16.372 -20.314 1.00 74.00 176 GLU A O 1
ATOM 1375 N N . ARG A 1 177 ? -9.141 -18.343 -19.901 1.00 59.19 177 ARG A N 1
ATOM 1376 C CA . ARG A 1 177 ? -7.929 -19.154 -19.754 1.00 59.19 177 ARG A CA 1
ATOM 1377 C C . ARG A 1 177 ? -7.467 -19.513 -21.166 1.00 59.19 177 ARG A C 1
ATOM 1379 O O . ARG A 1 177 ? -8.218 -20.176 -21.879 1.00 59.19 177 ARG A O 1
ATOM 1386 N N . GLY A 1 178 ? -6.291 -19.031 -21.560 1.00 52.34 178 GLY A N 1
ATOM 1387 C CA . GLY A 1 178 ? -5.598 -19.529 -22.751 1.00 52.34 178 GLY A CA 1
ATOM 1388 C C . GLY A 1 178 ? -5.266 -21.011 -22.636 1.00 52.34 178 GLY A C 1
ATOM 1389 O O . GLY A 1 178 ? -5.124 -21.494 -21.487 1.00 52.34 178 GLY A O 1
#

Radius of gyration: 29.38 Å; chains: 1; bounding box: 48×108×47 Å

Foldseek 3Di:
DDDDDDDDDDDDDDDDDDDDDDPDDDDDDDPPPDDDDDDPDDPDDLVPDPDRPASDWDQKEKDQLLVQAPDAPDRIKIWTFHPPQAFIVIPDPQPRQGGCDPPPAHHAPHKGNWYWDDDPVVSWIWIWIAGPQQFIFIWIGNHVRHTDGPGTQDGQVVVPDPRDGDGHDDDDDDPDDD

pLDDT: mean 83.15, std 17.06, range [32.84, 97.62]